Protein AF-A0A7C3ZNE0-F1 (afdb_monomer_lite)

pLDDT: mean 86.04, std 9.01, range [56.16, 96.88]

Secondary structure (DSSP, 8-state):
--TT----EEEGGGTEEEEPTT-TTTT-SPP-TTTT-S--SSS--SSSS-TTSPPP--SEEPPGGGGGG-EEEEPPPBTTEEEEEEE-PPTTEE--TT-EEEETTEEEES--B---B-TTT--B-EEEEEEE-TT--EEEEEEEESSTTSPPEEEEEEEE-

Structure (mmCIF, N/CA/C/O backbone):
data_AF-A0A7C3ZNE0-F1
#
_entry.id   AF-A0A7C3ZNE0-F1
#
loop_
_atom_site.group_PDB
_atom_site.id
_atom_site.type_symbol
_atom_site.label_atom_id
_atom_site.label_alt_id
_atom_site.label_comp_id
_atom_site.label_asym_id
_atom_site.label_entity_id
_atom_site.label_seq_id
_atom_site.pdbx_PDB_ins_code
_atom_site.Cartn_x
_atom_site.Cartn_y
_atom_site.Cartn_z
_atom_site.occupancy
_atom_site.B_iso_or_equiv
_atom_site.auth_seq_id
_atom_site.auth_comp_id
_atom_site.auth_asym_id
_atom_site.auth_atom_id
_atom_site.pdbx_PDB_model_num
ATOM 1 N N . MET A 1 1 ? -20.186 -0.889 24.240 1.00 56.84 1 MET A N 1
ATOM 2 C CA . MET A 1 1 ? -20.923 0.277 23.706 1.00 56.84 1 MET A CA 1
ATOM 3 C C . MET A 1 1 ? -22.417 -0.013 23.776 1.00 56.84 1 MET A C 1
ATOM 5 O O . MET A 1 1 ? -22.804 -1.119 23.416 1.00 56.84 1 MET A O 1
ATOM 9 N N . ASN A 1 2 ? -23.243 0.926 24.247 1.00 57.41 2 ASN A N 1
ATOM 10 C CA . ASN A 1 2 ? -24.698 0.793 24.113 1.00 57.41 2 ASN A CA 1
ATOM 11 C C . ASN A 1 2 ? -25.061 0.856 22.623 1.00 57.41 2 ASN A C 1
ATOM 13 O O . ASN A 1 2 ? -24.485 1.644 21.873 1.00 57.41 2 ASN A O 1
ATOM 17 N N . THR A 1 3 ? -25.996 0.020 22.182 1.00 60.44 3 THR A N 1
ATOM 18 C CA . THR A 1 3 ? -26.482 0.015 20.799 1.00 60.44 3 THR A CA 1
ATOM 19 C C . THR A 1 3 ? -27.122 1.374 20.491 1.00 60.44 3 THR A C 1
ATOM 21 O O . THR A 1 3 ? -28.180 1.681 21.033 1.00 60.44 3 THR A O 1
ATOM 24 N N . GLY A 1 4 ? -26.463 2.211 19.683 1.00 70.12 4 GLY A N 1
ATOM 25 C CA . GLY A 1 4 ? -26.951 3.545 19.298 1.00 70.12 4 GLY A CA 1
ATOM 26 C C . GLY A 1 4 ? -25.977 4.706 19.532 1.00 70.12 4 GLY A C 1
ATOM 27 O O . GLY A 1 4 ? -26.237 5.809 19.058 1.00 70.12 4 GLY A O 1
ATOM 28 N N . THR A 1 5 ? -24.849 4.493 20.219 1.00 85.19 5 THR A N 1
ATOM 29 C CA . THR A 1 5 ? -23.805 5.525 20.335 1.00 85.19 5 THR A CA 1
ATOM 30 C C . THR A 1 5 ? -23.107 5.733 18.985 1.00 85.19 5 THR A C 1
ATOM 32 O O . THR A 1 5 ? -22.629 4.773 18.384 1.00 85.19 5 THR A O 1
ATOM 35 N N . ASN A 1 6 ? -23.034 6.983 18.512 1.00 91.44 6 ASN A N 1
ATOM 36 C CA . ASN A 1 6 ? -22.310 7.330 17.288 1.00 91.44 6 ASN A CA 1
ATOM 37 C C . ASN A 1 6 ? -20.799 7.071 17.476 1.00 91.44 6 ASN A C 1
ATOM 39 O O . ASN A 1 6 ? -20.213 7.638 18.400 1.00 91.44 6 ASN A O 1
ATOM 43 N N . PRO A 1 7 ? -20.157 6.256 16.620 1.00 93.25 7 PRO A N 1
ATOM 44 C CA . PRO A 1 7 ? -18.726 5.974 16.714 1.00 93.25 7 PRO A CA 1
ATOM 45 C C . PRO A 1 7 ? -17.826 7.157 16.322 1.00 93.25 7 PRO A C 1
ATOM 47 O O . PRO A 1 7 ? -16.624 7.076 16.545 1.00 93.25 7 PRO A O 1
ATOM 50 N N . ASN A 1 8 ? -18.362 8.247 15.758 1.00 96.00 8 ASN A N 1
ATOM 51 C CA . ASN A 1 8 ? -17.599 9.399 15.257 1.00 96.00 8 ASN A CA 1
ATOM 52 C C . ASN A 1 8 ? -16.483 8.978 14.287 1.00 96.00 8 ASN A C 1
ATOM 54 O O . ASN A 1 8 ? -15.299 9.202 14.535 1.00 96.00 8 ASN A O 1
ATOM 58 N N . PHE A 1 9 ? -16.869 8.345 13.178 1.00 95.88 9 PHE A N 1
ATOM 59 C CA . PHE A 1 9 ? -15.942 8.046 12.087 1.00 95.88 9 PHE A CA 1
ATOM 60 C C . PHE A 1 9 ? -15.488 9.319 11.366 1.00 95.88 9 PHE A C 1
ATOM 62 O O . PHE A 1 9 ? -16.240 10.291 11.282 1.00 95.88 9 PHE A O 1
ATOM 69 N N . VAL A 1 10 ? -14.282 9.302 10.796 1.00 95.44 10 VAL A N 1
ATOM 70 C CA . VAL A 1 10 ? -13.747 10.409 9.988 1.00 95.44 10 VAL A CA 1
ATOM 71 C C . VAL A 1 10 ? -14.671 10.709 8.806 1.00 95.44 10 VAL A C 1
ATOM 73 O O . VAL A 1 10 ? -15.112 11.849 8.667 1.00 95.44 10 VAL A O 1
ATOM 76 N N . ASN A 1 11 ? -15.014 9.702 7.992 1.00 94.38 11 ASN A N 1
ATOM 77 C CA . ASN A 1 11 ? -15.991 9.851 6.914 1.00 94.38 11 ASN A CA 1
ATOM 78 C C . ASN A 1 11 ? -16.590 8.503 6.476 1.00 94.38 11 ASN A C 1
ATOM 80 O O . ASN A 1 11 ? -16.227 7.933 5.445 1.00 94.38 11 ASN A O 1
ATOM 84 N N . ALA A 1 12 ? -17.569 8.010 7.236 1.00 93.00 12 ALA A N 1
ATOM 85 C CA . ALA A 1 12 ? -18.206 6.719 6.964 1.00 93.00 12 ALA A CA 1
ATOM 86 C C . ALA A 1 12 ? -18.886 6.640 5.584 1.00 93.00 12 ALA A C 1
ATOM 88 O O . ALA A 1 12 ? -18.946 5.566 4.991 1.00 93.00 12 ALA A O 1
ATOM 89 N N . ALA A 1 13 ? -19.379 7.772 5.064 1.00 92.44 13 ALA A N 1
ATOM 90 C CA . ALA A 1 13 ? -20.024 7.846 3.753 1.00 92.44 13 ALA A CA 1
ATOM 91 C C . ALA A 1 13 ? -19.038 7.634 2.591 1.00 92.44 13 ALA A C 1
ATOM 93 O O . ALA A 1 13 ? -19.456 7.254 1.502 1.00 92.44 13 ALA A O 1
ATOM 94 N N . GLN A 1 14 ? -17.741 7.856 2.825 1.00 89.50 14 GLN A N 1
ATOM 95 C CA . GLN A 1 14 ? -16.654 7.580 1.878 1.00 89.50 14 GLN A CA 1
ATOM 96 C C . GLN A 1 14 ? -15.828 6.347 2.279 1.00 89.50 14 GLN A C 1
ATOM 98 O O . GLN A 1 14 ? -14.699 6.190 1.823 1.00 89.50 14 GLN A O 1
ATOM 103 N N . HIS A 1 15 ? -16.384 5.474 3.128 1.00 88.81 15 HIS A N 1
ATOM 104 C CA . HIS A 1 15 ? -15.726 4.269 3.647 1.00 88.81 15 HIS A CA 1
ATOM 105 C C . HIS A 1 15 ? -14.458 4.527 4.482 1.00 88.81 15 HIS A C 1
ATOM 107 O O . HIS A 1 15 ? -13.639 3.627 4.665 1.00 88.81 15 HIS A O 1
ATOM 113 N N . ASP A 1 16 ? -14.308 5.731 5.038 1.00 90.00 16 ASP A N 1
ATOM 114 C CA . ASP A 1 16 ? -13.270 6.040 6.018 1.00 90.00 16 ASP A CA 1
ATOM 115 C C . ASP A 1 16 ? -13.813 5.826 7.436 1.00 90.00 16 ASP A C 1
ATOM 117 O O . ASP A 1 16 ? -14.396 6.721 8.059 1.00 90.00 16 ASP A O 1
ATOM 121 N N . TYR A 1 17 ? -13.644 4.595 7.921 1.00 92.88 17 TYR A N 1
ATOM 122 C CA . TYR A 1 17 ? -14.105 4.140 9.236 1.00 92.88 17 TYR A CA 1
ATOM 123 C C . TYR A 1 17 ? -13.066 4.335 10.348 1.00 92.88 17 TYR A C 1
ATOM 125 O O . TYR A 1 17 ? -13.206 3.753 11.424 1.00 92.88 17 TYR A O 1
ATOM 133 N N . ARG A 1 18 ? -12.020 5.139 10.118 1.00 93.56 18 ARG A N 1
ATOM 134 C CA . ARG A 1 18 ? -11.108 5.545 11.193 1.00 93.56 18 ARG A CA 1
ATOM 135 C C . ARG A 1 18 ? -11.862 6.394 12.211 1.00 93.56 18 ARG A C 1
ATOM 137 O O . ARG A 1 18 ? -12.792 7.121 11.855 1.00 93.56 18 ARG A O 1
ATOM 144 N N . LEU A 1 19 ? -11.463 6.308 13.473 1.00 95.88 19 LEU A N 1
ATOM 145 C CA . LEU A 1 19 ? -12.071 7.083 14.549 1.00 95.88 19 LEU A CA 1
ATOM 146 C C . LEU A 1 19 ? -11.562 8.533 14.527 1.00 95.88 19 LEU A C 1
ATOM 148 O O . LEU A 1 19 ? -10.387 8.792 14.274 1.00 95.88 19 LEU A O 1
ATOM 152 N N . GLN A 1 20 ? -12.446 9.494 14.793 1.00 96.69 20 GLN A N 1
ATOM 153 C CA . GLN A 1 20 ? -12.047 10.863 15.133 1.00 96.69 20 GLN A CA 1
ATOM 154 C C . GLN A 1 20 ? -11.470 10.902 16.555 1.00 96.69 20 GLN A C 1
ATOM 156 O O . GLN A 1 20 ? -11.818 10.067 17.386 1.00 96.69 20 GLN A O 1
ATOM 161 N N . SER A 1 21 ? -10.669 11.921 16.881 1.00 96.38 21 SER A N 1
ATOM 162 C CA . SER A 1 21 ? -10.038 12.066 18.207 1.00 96.38 21 SER A CA 1
ATOM 163 C C . SER A 1 21 ? -11.022 12.172 19.381 1.00 96.38 21 SER A C 1
ATOM 165 O O . SER A 1 21 ? -10.641 11.963 20.527 1.00 96.38 21 SER A O 1
ATOM 167 N N . THR A 1 22 ? -12.286 12.502 19.110 1.00 95.50 22 THR A N 1
ATOM 168 C CA . THR A 1 22 ? -13.381 12.583 20.091 1.00 95.50 22 THR A CA 1
ATOM 169 C C . THR A 1 22 ? -14.278 11.343 20.081 1.00 95.50 22 THR A C 1
ATOM 171 O O . THR A 1 22 ? -15.391 11.370 20.613 1.00 95.50 22 THR A O 1
ATOM 174 N N . SER A 1 23 ? -13.852 10.262 19.426 1.00 96.25 23 SER A N 1
ATOM 175 C CA . SER A 1 23 ? -14.647 9.045 19.331 1.00 96.25 23 SER A CA 1
ATOM 176 C C . SER A 1 23 ? -14.819 8.374 20.696 1.00 96.25 23 SER A C 1
ATOM 178 O O . SER A 1 23 ? -13.839 8.173 21.412 1.00 96.25 23 SER A O 1
ATOM 180 N N . PRO A 1 24 ? -16.045 7.937 21.040 1.00 95.56 24 PRO A N 1
ATOM 181 C CA . PRO A 1 24 ? -16.280 7.125 22.230 1.00 95.56 24 PRO A CA 1
ATOM 182 C C . PRO A 1 24 ? -15.765 5.685 22.077 1.00 95.56 24 PRO A C 1
ATOM 184 O O . PRO A 1 24 ? -15.888 4.903 23.016 1.00 95.56 24 PRO A O 1
ATOM 187 N N . GLY A 1 25 ? -15.266 5.311 20.893 1.00 94.88 25 GLY A N 1
ATOM 188 C CA . GLY A 1 25 ? -14.648 4.015 20.635 1.00 94.88 25 GLY A CA 1
ATOM 189 C C . GLY A 1 25 ? -13.189 3.932 21.081 1.00 94.88 25 GLY A C 1
ATOM 190 O O . GLY A 1 25 ? -12.700 2.813 21.219 1.00 94.88 25 GLY A O 1
ATOM 191 N N . ILE A 1 26 ? -12.533 5.070 21.344 1.00 96.88 26 ILE A N 1
ATOM 192 C CA . ILE A 1 26 ? -11.111 5.117 21.704 1.00 96.88 26 ILE A CA 1
ATOM 193 C C . ILE A 1 26 ? -10.886 4.601 23.128 1.00 96.88 26 ILE A C 1
ATOM 195 O O . ILE A 1 26 ? -11.600 5.019 24.038 1.00 96.88 26 ILE A O 1
ATOM 199 N N . ASP A 1 27 ? -9.889 3.739 23.340 1.00 96.50 27 ASP A N 1
ATOM 200 C CA . ASP A 1 27 ? -9.488 3.227 24.660 1.00 96.50 27 ASP A CA 1
ATOM 201 C C . ASP A 1 27 ? -10.612 2.496 25.431 1.00 96.50 27 ASP A C 1
ATOM 203 O O . ASP A 1 27 ? -10.656 2.502 26.667 1.00 96.50 27 ASP A O 1
ATOM 207 N N . THR A 1 28 ? -11.560 1.865 24.729 1.00 95.38 28 THR A N 1
ATOM 208 C CA . THR A 1 28 ? -12.755 1.253 25.362 1.00 95.38 28 THR A CA 1
ATOM 209 C C . THR A 1 28 ? -12.952 -0.236 25.089 1.00 95.38 28 THR A C 1
ATOM 211 O O . THR A 1 28 ? -13.861 -0.859 25.651 1.00 95.38 28 THR A O 1
ATOM 214 N N . GLY A 1 29 ? -12.132 -0.821 24.223 1.00 94.00 29 GLY A N 1
ATOM 215 C CA . GLY A 1 29 ? -12.158 -2.234 23.884 1.00 94.00 29 GLY A CA 1
ATOM 216 C C . GLY A 1 29 ? -11.623 -3.122 25.003 1.00 94.00 29 GLY A C 1
ATOM 217 O O . GLY A 1 29 ? -10.972 -2.690 25.952 1.00 94.00 29 GLY A O 1
ATOM 218 N N . LYS A 1 30 ? -11.909 -4.419 24.889 1.00 95.25 30 LYS A N 1
ATOM 219 C CA . LYS A 1 30 ? -11.336 -5.435 25.771 1.00 95.25 30 LYS A CA 1
ATOM 220 C C . LYS A 1 30 ? -10.070 -5.986 25.128 1.00 95.25 30 LYS A C 1
ATOM 222 O O . LYS A 1 30 ? -10.097 -6.334 23.953 1.00 95.25 30 LYS A O 1
ATOM 227 N N . VAL A 1 31 ? -9.019 -6.165 25.923 1.00 95.56 31 VAL A N 1
ATOM 228 C CA . VAL A 1 31 ? -7.835 -6.914 25.490 1.00 95.56 31 VAL A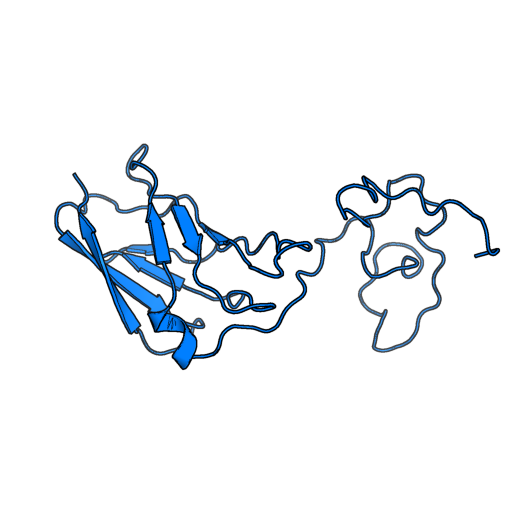 CA 1
ATOM 229 C C . VAL A 1 31 ? -8.207 -8.389 25.278 1.00 95.56 31 VAL A C 1
ATOM 231 O O . VAL A 1 31 ? -8.649 -9.074 26.206 1.00 95.56 31 VAL A O 1
ATOM 234 N N . LEU A 1 32 ? -8.048 -8.865 24.046 1.00 93.88 32 LEU A N 1
ATOM 235 C CA . LEU A 1 32 ? -8.278 -10.229 23.581 1.00 93.88 32 LEU A CA 1
ATOM 236 C C . LEU A 1 32 ? -6.992 -10.767 22.944 1.00 93.88 32 LEU A C 1
ATOM 238 O O . LEU A 1 32 ? -6.834 -10.750 21.723 1.00 93.88 32 LEU A O 1
ATOM 242 N N . ALA A 1 33 ? -6.074 -11.256 23.771 1.00 93.94 33 ALA A N 1
ATOM 243 C CA . ALA A 1 33 ? -4.809 -11.799 23.291 1.00 93.94 33 ALA A CA 1
ATOM 244 C C . ALA A 1 33 ? -5.011 -13.035 22.380 1.00 93.94 33 ALA A C 1
ATOM 246 O O . ALA A 1 33 ? -5.889 -13.862 22.660 1.00 93.94 33 ALA A O 1
ATOM 247 N N . PRO A 1 34 ? -4.204 -13.198 21.312 1.00 92.75 34 PRO A N 1
ATOM 248 C CA . PRO A 1 34 ? -3.124 -12.303 20.875 1.00 92.75 34 PRO A CA 1
ATOM 249 C C . PRO A 1 34 ? -3.575 -11.210 19.881 1.00 92.75 34 PRO A C 1
ATOM 251 O O . PRO A 1 34 ? -2.758 -10.583 19.215 1.00 92.75 34 PRO A O 1
ATOM 254 N N . PHE A 1 35 ? -4.883 -11.031 19.687 1.00 89.31 35 PHE A N 1
ATOM 255 C CA . PHE A 1 35 ? -5.438 -10.292 18.549 1.00 89.31 35 PHE A CA 1
ATOM 256 C C . PHE A 1 35 ? -5.459 -8.776 18.738 1.00 89.31 35 PHE A C 1
ATOM 258 O O . PHE A 1 35 ? -5.469 -8.044 17.754 1.00 89.31 35 PHE A O 1
ATOM 265 N N . THR A 1 36 ? -5.481 -8.301 19.982 1.00 92.38 36 THR A N 1
ATOM 266 C CA . THR A 1 36 ? -5.560 -6.870 20.306 1.00 92.38 36 THR A CA 1
ATOM 267 C C . THR A 1 36 ? -4.404 -6.446 21.206 1.00 92.38 36 THR A C 1
ATOM 269 O O . THR A 1 36 ? -4.613 -5.660 22.122 1.00 92.38 36 THR A O 1
ATOM 272 N N . ASP A 1 37 ? -3.221 -7.031 21.038 1.00 90.38 37 ASP A N 1
ATOM 273 C CA . ASP A 1 37 ? -2.069 -6.734 21.904 1.00 90.38 37 ASP A CA 1
ATOM 274 C C . ASP A 1 37 ? -1.295 -5.494 21.426 1.00 90.38 37 ASP A C 1
ATOM 276 O O . ASP A 1 37 ? -0.580 -4.867 22.200 1.00 90.38 37 ASP A O 1
ATOM 280 N N . ASP A 1 38 ? -1.467 -5.119 20.157 1.00 89.50 38 ASP A N 1
ATOM 281 C CA . ASP A 1 38 ? -0.752 -4.027 19.492 1.00 89.50 38 ASP A CA 1
ATOM 282 C C . ASP A 1 38 ? -1.609 -2.745 19.404 1.00 89.50 38 ASP A C 1
ATOM 284 O O . ASP A 1 38 ? -1.765 -2.144 18.338 1.00 89.50 38 ASP A O 1
ATOM 288 N N . PHE A 1 39 ? -2.215 -2.350 20.526 1.00 93.88 39 PHE A N 1
ATOM 289 C CA . PHE A 1 39 ? -2.994 -1.112 20.657 1.00 93.88 39 PHE A CA 1
ATOM 290 C C . PHE A 1 39 ? -2.146 0.038 21.215 1.00 93.88 39 PHE A C 1
ATOM 292 O O . PHE A 1 39 ? -1.058 -0.169 21.758 1.00 93.88 39 PHE A O 1
ATOM 299 N N . THR A 1 40 ? -2.646 1.263 21.095 1.00 92.38 40 THR A N 1
ATOM 300 C CA . THR A 1 40 ? -2.046 2.458 21.702 1.00 92.38 40 THR A CA 1
ATOM 301 C C . THR A 1 40 ? -2.932 2.983 22.820 1.00 92.38 40 THR A C 1
ATOM 303 O O . THR A 1 40 ? -4.141 2.851 22.769 1.00 92.38 40 THR A O 1
ATOM 306 N N . GLY A 1 41 ? -2.342 3.605 23.841 1.00 93.56 41 GLY A N 1
ATOM 307 C CA . GLY A 1 41 ? -3.120 4.155 24.952 1.00 93.56 41 GLY A CA 1
ATOM 308 C C . GLY A 1 41 ? -3.391 3.133 26.057 1.00 93.56 41 GLY A C 1
ATOM 309 O O . GLY A 1 41 ? -2.489 2.418 26.495 1.00 93.56 41 GLY A O 1
ATOM 310 N N . LYS A 1 42 ? -4.608 3.145 26.596 1.00 95.12 42 LYS A N 1
ATOM 311 C CA . LYS A 1 42 ? -5.023 2.378 27.779 1.00 95.12 42 LYS A CA 1
ATOM 312 C C . LYS A 1 42 ? -5.690 1.057 27.429 1.00 95.12 42 LYS A C 1
ATOM 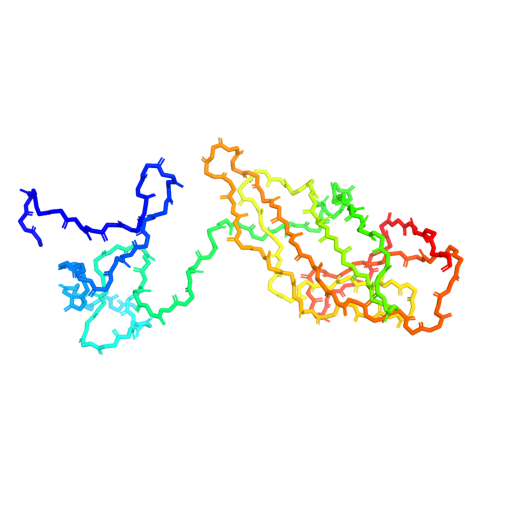314 O O . LYS A 1 42 ? -5.643 0.137 28.247 1.00 95.12 42 LYS A O 1
ATOM 319 N N . SER A 1 43 ? -6.365 0.959 26.290 1.00 95.94 43 SER A N 1
ATOM 320 C CA . SER A 1 43 ? -7.061 -0.256 25.850 1.00 95.94 43 SER A CA 1
ATOM 321 C C . SER A 1 43 ? -7.256 -0.234 24.332 1.00 95.94 43 SER A C 1
ATOM 323 O O . SER A 1 43 ? -7.219 0.842 23.759 1.00 95.94 43 SER A O 1
ATOM 325 N N . PRO A 1 44 ? -7.497 -1.379 23.672 1.00 96.75 44 PRO A N 1
ATOM 326 C CA . PRO A 1 44 ? -7.779 -1.397 22.239 1.00 96.75 44 PRO A CA 1
ATOM 327 C C . PRO A 1 44 ? -8.969 -0.514 21.874 1.00 96.75 44 PRO A C 1
ATOM 329 O O . PRO A 1 44 ? -9.953 -0.469 22.619 1.00 96.75 44 PRO A O 1
ATOM 332 N N . ASP A 1 45 ? -8.936 0.111 20.707 1.00 95.88 45 ASP A N 1
ATOM 333 C CA . ASP A 1 45 ? -10.096 0.824 20.194 1.00 95.88 45 ASP A CA 1
ATOM 334 C C . ASP A 1 45 ? -11.184 -0.148 19.719 1.00 95.88 45 ASP A C 1
ATOM 336 O O . ASP A 1 45 ? -10.930 -1.272 19.272 1.00 95.88 45 ASP A O 1
ATOM 340 N N . ILE A 1 46 ? -12.449 0.271 19.800 1.00 93.56 46 ILE A N 1
ATOM 341 C CA . ILE A 1 46 ? -13.543 -0.516 19.224 1.00 93.56 46 ILE A CA 1
ATOM 342 C C . ILE A 1 46 ? -13.532 -0.356 17.704 1.00 93.56 46 ILE A C 1
ATOM 344 O O . ILE A 1 46 ? -13.936 0.677 17.171 1.00 93.56 46 ILE A O 1
ATOM 348 N N . GLY A 1 47 ? -13.176 -1.430 17.005 1.00 90.56 47 GLY A N 1
ATOM 349 C CA . GLY A 1 47 ? -13.242 -1.506 15.551 1.00 90.56 47 GLY A CA 1
ATOM 350 C C . GLY A 1 47 ? -12.016 -2.192 14.970 1.00 90.56 47 GLY A C 1
ATOM 351 O O . GLY A 1 47 ? -11.314 -2.921 15.660 1.00 90.56 47 GLY A O 1
ATOM 352 N N . ALA A 1 48 ? -11.792 -1.979 13.675 1.00 89.69 48 ALA A N 1
ATOM 353 C CA . ALA A 1 48 ? -10.642 -2.534 12.964 1.00 89.69 48 ALA A CA 1
ATOM 354 C C . ALA A 1 48 ? -9.456 -1.554 12.876 1.00 89.69 48 ALA A C 1
ATOM 356 O O . ALA A 1 48 ? -8.352 -1.964 12.532 1.00 89.69 48 ALA A O 1
ATOM 357 N N . PHE A 1 49 ? -9.684 -0.266 13.154 1.00 92.00 49 PHE A N 1
ATOM 358 C CA . PHE A 1 49 ? -8.672 0.785 13.076 1.00 92.00 49 PHE A CA 1
ATOM 359 C C . PHE A 1 49 ? -8.390 1.344 14.465 1.00 92.00 49 PHE A C 1
ATOM 361 O O . PHE A 1 49 ? -9.311 1.813 15.129 1.00 92.00 49 PHE A O 1
ATOM 368 N N . GLU A 1 50 ? -7.117 1.331 14.842 1.00 94.56 50 GLU A N 1
ATOM 369 C CA . GLU A 1 50 ? -6.612 1.928 16.074 1.00 94.56 50 GLU A CA 1
ATOM 370 C C . GLU A 1 50 ? -6.271 3.406 15.831 1.00 94.56 50 GLU A C 1
ATOM 372 O O . GLU A 1 50 ? -5.540 3.751 14.895 1.00 94.56 50 GLU A O 1
ATOM 377 N N . PHE A 1 51 ? -6.812 4.300 16.652 1.00 94.75 51 PHE A N 1
ATOM 378 C CA . PHE A 1 51 ? -6.544 5.726 16.583 1.00 94.75 51 PHE A CA 1
ATOM 379 C C . PHE A 1 51 ? -5.076 6.016 16.911 1.00 94.75 51 PHE A C 1
ATOM 381 O O . PHE A 1 51 ? -4.528 5.542 17.897 1.00 94.75 51 PHE A O 1
ATOM 388 N N . GLY A 1 52 ? -4.427 6.841 16.087 1.00 90.81 52 GLY A N 1
ATOM 389 C CA . GLY A 1 52 ? -3.015 7.188 16.275 1.00 90.81 52 GLY A CA 1
ATOM 390 C C . GLY A 1 52 ? -2.024 6.151 15.737 1.00 90.81 52 GLY A C 1
ATOM 391 O O . GLY A 1 52 ? -0.820 6.394 15.814 1.00 90.81 52 GLY A O 1
ATOM 392 N N . LYS A 1 53 ? -2.499 5.053 15.136 1.00 89.88 53 LYS A N 1
ATOM 393 C CA . LYS A 1 53 ? -1.670 4.115 14.369 1.00 89.88 53 LYS A CA 1
ATOM 394 C C . LYS A 1 53 ? -1.938 4.214 12.873 1.00 89.88 53 LYS A C 1
ATOM 396 O O . LYS A 1 53 ? -3.003 4.652 12.432 1.00 89.88 53 LYS A O 1
ATOM 401 N N . ASP A 1 54 ? -0.965 3.753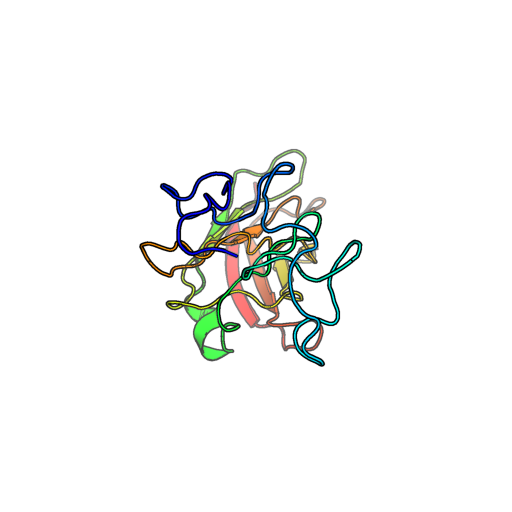 12.094 1.00 85.12 54 ASP A N 1
ATOM 402 C CA . ASP A 1 54 ? -1.166 3.541 10.667 1.00 85.12 54 ASP A CA 1
ATOM 403 C C . ASP A 1 54 ? -2.279 2.514 10.450 1.00 85.12 54 ASP A C 1
ATOM 405 O O . ASP A 1 54 ? -2.322 1.454 11.081 1.00 85.12 54 ASP A O 1
ATOM 409 N N . ALA A 1 55 ? -3.198 2.844 9.546 1.00 82.75 55 ALA A N 1
ATOM 410 C CA . ALA A 1 55 ? -4.289 1.956 9.193 1.00 82.75 55 ALA A CA 1
ATOM 411 C C . ALA A 1 55 ? -3.734 0.673 8.563 1.00 82.75 55 ALA A C 1
ATOM 413 O O . ALA A 1 55 ? -2.919 0.725 7.636 1.00 82.75 55 ALA A O 1
ATOM 414 N N . PHE A 1 56 ? -4.216 -0.484 9.021 1.00 80.06 56 PHE A N 1
ATOM 415 C CA . PHE A 1 56 ? -3.926 -1.726 8.318 1.00 80.06 56 PHE A CA 1
ATOM 416 C C . PHE A 1 56 ? -4.516 -1.646 6.903 1.00 80.06 56 PHE A C 1
ATOM 418 O O . PHE A 1 56 ? -5.630 -1.161 6.695 1.00 80.06 56 PHE A O 1
ATOM 425 N N . ILE A 1 57 ? -3.766 -2.138 5.922 1.00 79.75 57 ILE A N 1
ATOM 426 C CA . ILE A 1 57 ? -4.228 -2.204 4.537 1.00 79.75 57 ILE A CA 1
ATOM 427 C C . ILE A 1 57 ? -4.808 -3.605 4.319 1.00 79.75 57 ILE A C 1
ATOM 429 O O . ILE A 1 57 ? -4.048 -4.582 4.377 1.00 79.75 57 ILE A O 1
ATOM 433 N N . PRO A 1 58 ? -6.128 -3.742 4.086 1.00 80.06 58 PRO A N 1
ATOM 434 C CA . PRO A 1 58 ? -6.739 -5.039 3.832 1.00 80.06 58 PRO A CA 1
ATOM 435 C C . PRO A 1 58 ? -6.226 -5.641 2.519 1.00 80.06 58 PRO A C 1
ATOM 437 O O . PRO A 1 58 ? -5.708 -4.939 1.654 1.00 80.06 58 PRO A O 1
ATOM 440 N N . GLY A 1 59 ? -6.406 -6.951 2.355 1.00 87.25 59 GLY A N 1
ATOM 441 C CA . GLY A 1 59 ? -6.129 -7.663 1.107 1.00 87.25 59 GLY A CA 1
ATOM 442 C C . GLY A 1 59 ? -4.936 -8.615 1.167 1.00 87.25 59 GLY A C 1
ATOM 443 O O . GLY A 1 59 ? -4.023 -8.480 1.983 1.00 87.25 59 GLY A O 1
ATOM 444 N N . ALA A 1 60 ? -4.956 -9.607 0.280 1.00 89.88 60 ALA A N 1
ATOM 445 C CA . ALA A 1 60 ? -3.892 -10.596 0.165 1.00 89.88 60 ALA A CA 1
ATOM 446 C C . ALA A 1 60 ? -2.729 -10.048 -0.669 1.00 89.88 60 ALA A C 1
ATOM 448 O O . ALA A 1 60 ? -2.928 -9.315 -1.632 1.00 89.88 60 ALA A O 1
ATOM 449 N N . THR A 1 61 ? -1.495 -10.435 -0.365 1.00 90.62 61 THR A N 1
ATOM 450 C CA . THR A 1 61 ? -0.369 -10.106 -1.248 1.00 90.62 61 THR A CA 1
ATOM 451 C C . THR A 1 61 ? -0.565 -10.760 -2.622 1.00 90.62 61 THR A C 1
ATOM 453 O O . THR A 1 61 ? -1.116 -11.861 -2.718 1.00 90.62 61 THR A O 1
ATOM 456 N N . ILE A 1 62 ? -0.154 -10.097 -3.704 1.00 90.56 62 ILE A N 1
ATOM 457 C CA . ILE A 1 62 ? -0.083 -10.718 -5.035 1.00 90.56 62 ILE A CA 1
ATOM 458 C C . ILE A 1 62 ? 0.811 -11.973 -5.039 1.00 90.56 62 ILE A C 1
ATOM 460 O O . ILE A 1 62 ? 1.671 -12.143 -4.181 1.00 90.56 62 ILE A O 1
ATOM 464 N N . LEU A 1 63 ? 0.571 -12.872 -5.993 1.00 90.06 63 LEU A N 1
ATOM 465 C CA . LEU A 1 63 ? 1.351 -14.091 -6.207 1.00 90.06 63 LEU A CA 1
ATOM 466 C C . LEU A 1 63 ? 2.305 -13.854 -7.385 1.00 90.06 63 LEU A C 1
ATOM 468 O O . LEU A 1 63 ? 2.051 -12.925 -8.161 1.00 90.06 63 LEU A O 1
ATOM 472 N N . PRO A 1 64 ? 3.368 -14.660 -7.545 1.00 87.69 64 PRO A N 1
ATOM 473 C CA . PRO A 1 64 ? 4.306 -14.508 -8.655 1.00 87.69 64 PRO A CA 1
ATOM 474 C C . PRO A 1 64 ? 3.633 -14.468 -10.035 1.00 87.69 64 PRO A C 1
ATOM 476 O O . PRO A 1 64 ? 3.986 -13.638 -10.865 1.00 87.69 64 PRO A O 1
ATOM 479 N N . GLU A 1 65 ? 2.597 -15.276 -10.267 1.00 89.75 65 GLU A N 1
ATOM 480 C CA . GLU A 1 65 ? 1.863 -15.303 -11.537 1.00 89.75 65 GLU A CA 1
ATOM 481 C C . GLU A 1 65 ? 1.116 -13.998 -11.861 1.00 89.75 65 GLU A C 1
ATOM 483 O O . GLU A 1 65 ? 0.779 -13.751 -13.016 1.00 89.75 65 GLU A O 1
ATOM 488 N N . HIS A 1 66 ? 0.867 -13.137 -10.869 1.00 91.50 66 HIS A N 1
ATOM 489 C CA . HIS A 1 66 ? 0.194 -11.853 -11.079 1.00 91.50 66 HIS A CA 1
ATOM 490 C C . HIS A 1 66 ? 1.139 -10.744 -11.548 1.00 91.50 66 HIS A C 1
ATOM 492 O O . HIS A 1 66 ? 0.656 -9.693 -11.963 1.00 91.50 66 HIS A O 1
ATOM 498 N N . ILE A 1 67 ? 2.461 -10.951 -11.486 1.00 88.75 67 ILE A N 1
ATOM 499 C CA . ILE A 1 67 ? 3.461 -9.938 -11.859 1.00 88.75 67 ILE A CA 1
ATOM 500 C C . ILE A 1 67 ? 3.234 -9.441 -13.288 1.00 88.75 67 ILE A C 1
ATOM 502 O O . ILE A 1 67 ? 3.281 -8.240 -13.536 1.00 88.75 67 ILE A O 1
ATOM 506 N N . TYR A 1 68 ? 2.926 -10.351 -14.212 1.00 88.62 68 TYR A N 1
ATOM 507 C CA . TYR A 1 68 ? 2.770 -10.030 -15.632 1.00 88.62 68 TYR A CA 1
ATOM 508 C C . TYR A 1 68 ? 1.505 -9.225 -15.962 1.00 88.62 68 TYR A C 1
ATOM 510 O O . TYR A 1 68 ? 1.378 -8.732 -17.078 1.00 88.62 68 TYR A O 1
ATOM 518 N N . ASN A 1 69 ? 0.592 -9.062 -14.999 1.00 90.75 69 ASN A N 1
ATOM 519 C CA . ASN A 1 69 ? -0.589 -8.210 -15.141 1.00 90.75 69 ASN A CA 1
ATOM 520 C C . ASN A 1 69 ? -0.363 -6.794 -14.598 1.00 90.75 69 ASN A C 1
ATOM 522 O O . ASN A 1 69 ? -1.247 -5.952 -14.748 1.00 90.75 69 ASN A O 1
ATOM 526 N N . LEU A 1 70 ? 0.771 -6.532 -13.936 1.00 90.38 70 LEU A N 1
ATOM 527 C CA . LEU A 1 70 ? 1.058 -5.213 -13.387 1.00 90.38 70 LEU A CA 1
ATOM 528 C C . LEU A 1 70 ? 1.262 -4.204 -14.519 1.00 90.38 70 LEU A C 1
ATOM 530 O O . LEU A 1 70 ? 2.028 -4.441 -15.448 1.00 90.38 70 LEU A O 1
ATOM 534 N N . ASP A 1 71 ? 0.604 -3.057 -14.400 1.00 88.94 71 ASP A N 1
ATOM 535 C CA . ASP A 1 71 ? 0.756 -1.933 -15.320 1.00 88.94 71 ASP A CA 1
ATOM 536 C C . ASP A 1 71 ? 1.399 -0.754 -14.590 1.00 88.94 71 ASP A C 1
ATOM 538 O O . ASP A 1 71 ? 0.905 -0.313 -13.546 1.00 88.94 71 ASP A O 1
ATOM 542 N N . PHE A 1 72 ? 2.504 -0.245 -15.137 1.00 87.94 72 PHE A N 1
ATOM 543 C CA . PHE A 1 72 ? 3.235 0.888 -14.577 1.00 87.94 72 PHE A CA 1
ATOM 544 C C . PHE A 1 72 ? 2.995 2.148 -15.397 1.00 87.94 72 PHE A C 1
ATOM 546 O O . PHE A 1 72 ? 3.501 2.305 -16.509 1.00 87.94 72 PHE A O 1
ATOM 553 N N . GLN A 1 73 ? 2.292 3.092 -14.783 1.00 88.69 73 GLN A N 1
ATOM 554 C CA . GLN A 1 73 ? 2.040 4.412 -15.340 1.00 88.69 73 GLN A CA 1
ATOM 555 C C . GLN A 1 73 ? 3.004 5.404 -14.702 1.00 88.69 73 GLN A C 1
ATOM 557 O O . GLN A 1 73 ? 2.980 5.615 -13.489 1.00 88.69 73 GLN A O 1
ATOM 562 N N . PHE A 1 74 ? 3.864 6.005 -15.517 1.00 86.38 74 PHE A N 1
ATOM 563 C CA . PHE A 1 74 ? 4.894 6.929 -15.057 1.00 86.38 74 PHE A CA 1
ATOM 564 C C . PHE A 1 74 ? 4.468 8.375 -15.261 1.00 86.38 74 PHE A C 1
ATOM 566 O O . PHE A 1 74 ? 3.949 8.747 -16.313 1.00 86.38 74 PHE A O 1
ATOM 573 N N . ASN A 1 75 ? 4.750 9.200 -14.261 1.00 87.12 75 ASN A N 1
ATOM 574 C CA . ASN A 1 75 ? 4.677 10.644 -14.399 1.00 87.12 75 ASN A CA 1
ATOM 575 C C . ASN A 1 75 ? 5.916 11.150 -15.148 1.00 87.12 75 ASN A C 1
ATOM 577 O O . ASN A 1 75 ? 6.961 10.495 -15.168 1.00 87.12 75 ASN A O 1
ATOM 581 N N . ALA A 1 76 ? 5.818 12.349 -15.723 1.00 81.69 76 ALA A N 1
ATOM 582 C CA . ALA A 1 76 ? 6.986 13.022 -16.280 1.00 81.69 76 ALA A CA 1
ATOM 583 C C . ALA A 1 76 ? 8.071 13.181 -15.192 1.00 81.69 76 ALA A C 1
ATOM 585 O O . ALA A 1 76 ? 7.733 13.619 -14.086 1.00 81.69 76 ALA A O 1
ATOM 586 N N . PRO A 1 77 ? 9.348 12.856 -15.480 1.00 80.81 77 PRO A N 1
ATOM 587 C CA . PRO A 1 77 ? 10.428 13.028 -14.517 1.00 80.81 77 PRO A CA 1
ATOM 588 C C . PRO A 1 77 ? 10.514 14.474 -14.016 1.00 80.81 77 PRO A C 1
ATOM 590 O O . PRO A 1 77 ? 10.436 15.416 -14.804 1.00 80.81 77 PRO A O 1
ATOM 593 N N . GLN A 1 78 ? 10.715 14.653 -12.712 1.00 81.12 78 GLN A N 1
ATOM 594 C CA . GLN A 1 78 ? 10.904 15.959 -12.077 1.00 81.12 78 GLN A CA 1
ATOM 595 C C . GLN A 1 78 ? 12.225 15.943 -11.313 1.00 81.12 78 GLN A C 1
ATOM 597 O O . GLN A 1 78 ? 12.445 15.067 -10.485 1.00 81.12 78 GLN A O 1
ATOM 602 N N . ASN A 1 79 ? 13.126 16.889 -11.594 1.00 80.00 79 ASN A N 1
ATOM 603 C CA . ASN A 1 79 ? 14.430 17.001 -10.918 1.00 80.00 79 ASN A CA 1
ATOM 604 C C . ASN A 1 79 ? 15.250 15.687 -10.885 1.00 80.00 79 ASN A C 1
ATOM 606 O O . ASN A 1 79 ? 15.903 15.383 -9.889 1.00 80.00 79 ASN A O 1
ATOM 610 N N . GLY A 1 80 ? 15.199 14.883 -11.956 1.00 75.50 80 GLY A N 1
ATOM 611 C CA . GLY A 1 80 ? 15.901 13.589 -12.036 1.00 75.50 80 GLY A CA 1
ATOM 612 C C . GLY A 1 80 ? 15.247 12.448 -11.245 1.00 75.50 80 GLY A C 1
ATOM 613 O O . GLY A 1 80 ? 15.806 11.353 -11.158 1.00 75.50 80 GLY A O 1
ATOM 614 N N . GLN A 1 81 ? 14.064 12.691 -10.683 1.00 81.50 81 GLN A N 1
ATOM 615 C CA . GLN A 1 81 ? 13.271 11.711 -9.955 1.00 81.50 81 GLN A CA 1
ATOM 616 C C . GLN A 1 81 ? 12.057 11.279 -10.775 1.00 81.50 81 GLN A C 1
ATOM 618 O O . GLN A 1 81 ? 11.434 12.084 -11.475 1.00 81.50 81 GLN A O 1
ATOM 623 N N . LEU A 1 82 ? 11.726 9.995 -10.677 1.00 83.81 82 LEU A N 1
ATOM 624 C CA . LEU A 1 82 ? 10.578 9.387 -11.327 1.00 83.81 82 LEU A CA 1
ATOM 625 C C . LEU A 1 82 ? 9.560 8.934 -10.282 1.00 83.81 82 LEU A C 1
ATOM 627 O O . LEU A 1 82 ? 9.901 8.284 -9.296 1.00 83.81 82 LEU A O 1
ATOM 631 N N . SER A 1 83 ? 8.297 9.232 -10.553 1.00 86.25 83 SER A N 1
ATOM 632 C CA . SER A 1 83 ? 7.155 8.822 -9.740 1.00 86.25 83 SER A CA 1
ATOM 633 C C . SER A 1 83 ? 6.091 8.227 -10.652 1.00 86.25 83 SER A C 1
ATOM 635 O O . SER A 1 83 ? 6.100 8.460 -11.863 1.00 86.25 83 SER A O 1
ATOM 637 N N . GLY A 1 84 ? 5.151 7.483 -10.091 1.00 87.44 84 GLY A N 1
ATOM 638 C CA . GLY A 1 84 ? 4.097 6.875 -10.885 1.00 87.44 84 GLY A CA 1
ATOM 639 C C . GLY A 1 84 ? 3.143 6.029 -10.066 1.00 87.44 84 GLY A C 1
ATOM 640 O O . GLY A 1 84 ? 3.101 6.100 -8.836 1.00 87.44 84 GLY A O 1
ATOM 641 N N . THR A 1 85 ? 2.350 5.235 -10.775 1.00 89.00 85 THR A N 1
ATOM 642 C CA . THR A 1 85 ? 1.370 4.337 -10.177 1.00 89.00 85 THR A CA 1
ATOM 643 C C . THR A 1 85 ? 1.430 2.954 -10.797 1.00 89.00 85 THR A C 1
ATOM 645 O O . THR A 1 85 ? 1.567 2.818 -12.010 1.00 89.00 85 THR A O 1
ATOM 648 N N . VAL A 1 86 ? 1.276 1.943 -9.951 1.00 89.44 86 VAL A N 1
ATOM 649 C CA . VAL A 1 86 ? 1.108 0.540 -10.316 1.00 89.44 86 VAL A CA 1
ATOM 650 C C . VAL A 1 86 ? -0.378 0.201 -10.269 1.00 89.44 86 VAL A C 1
ATOM 652 O O . VAL A 1 86 ? -1.048 0.464 -9.262 1.00 89.44 86 VAL A O 1
ATOM 655 N N . THR A 1 87 ? -0.889 -0.382 -11.348 1.00 90.06 87 THR A N 1
ATOM 656 C CA . THR A 1 87 ? -2.249 -0.928 -11.453 1.00 90.06 87 THR A CA 1
ATOM 657 C C . THR A 1 87 ? -2.204 -2.371 -11.972 1.00 90.06 87 THR A C 1
ATOM 659 O O . THR A 1 87 ? -1.129 -2.965 -12.027 1.00 90.06 87 THR A O 1
ATOM 662 N N . GLY A 1 88 ? -3.357 -2.980 -12.271 1.00 91.19 88 GLY A N 1
ATOM 663 C CA . GLY A 1 88 ? -3.423 -4.364 -12.765 1.00 91.19 88 GLY A CA 1
ATOM 664 C C . GLY A 1 88 ? -3.315 -5.445 -11.681 1.00 91.19 88 GLY A C 1
ATOM 665 O O . GLY A 1 88 ? -3.207 -6.634 -11.982 1.00 91.19 88 GLY A O 1
ATOM 666 N N . LEU A 1 89 ? -3.386 -5.053 -10.404 1.00 92.12 89 LEU A N 1
ATOM 667 C CA . LEU A 1 89 ? -3.497 -6.005 -9.303 1.00 92.12 89 LEU A CA 1
ATOM 668 C C . LEU A 1 89 ? -4.851 -6.740 -9.364 1.00 92.12 89 LEU A C 1
ATOM 670 O O . LEU A 1 89 ? -5.876 -6.102 -9.620 1.00 92.12 89 LEU A O 1
ATOM 674 N N . PRO A 1 90 ? -4.896 -8.056 -9.080 1.00 93.25 90 PRO A N 1
ATOM 675 C CA . PRO A 1 90 ? -6.153 -8.781 -8.937 1.00 93.25 90 PRO A CA 1
ATOM 676 C C . PRO A 1 90 ? -7.037 -8.215 -7.823 1.00 93.25 90 PRO A C 1
ATOM 678 O O . PRO A 1 90 ? -6.545 -7.626 -6.857 1.00 93.25 90 PRO A O 1
ATOM 681 N N . LEU A 1 91 ? -8.340 -8.486 -7.920 1.00 92.44 91 LEU A N 1
ATOM 682 C CA . LEU A 1 91 ? -9.320 -8.123 -6.896 1.00 92.44 91 LEU A CA 1
ATOM 683 C C . LEU A 1 91 ? -8.873 -8.579 -5.499 1.00 92.44 91 LEU A C 1
ATOM 685 O O . LEU A 1 91 ? -8.472 -9.728 -5.298 1.00 92.44 91 LEU A O 1
ATOM 689 N N . GLY A 1 92 ? -8.954 -7.661 -4.536 1.00 90.25 92 GLY A N 1
ATOM 690 C CA . GLY A 1 92 ? -8.613 -7.891 -3.136 1.00 90.25 92 GLY A CA 1
ATOM 691 C C . GLY A 1 92 ? -7.127 -8.135 -2.879 1.00 90.25 92 GLY A C 1
ATOM 692 O O . GLY A 1 92 ? -6.784 -8.626 -1.799 1.00 90.25 92 GLY A O 1
ATOM 693 N N . ARG A 1 93 ? -6.243 -7.834 -3.845 1.00 91.44 93 ARG A N 1
ATOM 694 C CA . ARG A 1 93 ? -4.799 -8.020 -3.687 1.00 91.44 93 ARG A CA 1
ATOM 695 C C . ARG A 1 93 ? -4.002 -6.726 -3.651 1.00 91.44 93 ARG A C 1
ATOM 697 O O . ARG A 1 93 ? -4.329 -5.756 -4.322 1.00 91.44 93 ARG A O 1
ATOM 704 N N . LYS A 1 94 ? -2.911 -6.756 -2.886 1.00 90.19 94 LYS A N 1
ATOM 705 C CA . LYS A 1 94 ? -1.966 -5.653 -2.682 1.00 90.19 94 LYS A CA 1
ATOM 706 C C . LYS A 1 94 ? -0.527 -6.077 -2.978 1.00 90.19 94 LYS A C 1
ATOM 708 O O . LYS A 1 94 ? -0.212 -7.269 -2.993 1.00 90.19 94 LYS A O 1
ATOM 713 N N . LEU A 1 95 ? 0.353 -5.101 -3.192 1.00 88.62 95 LEU A N 1
ATOM 714 C CA . LEU A 1 95 ? 1.792 -5.360 -3.262 1.00 88.62 95 LEU A CA 1
ATOM 715 C C . LEU A 1 95 ? 2.338 -5.763 -1.876 1.00 88.62 95 LEU A C 1
ATOM 717 O O . LEU A 1 95 ? 1.796 -5.330 -0.851 1.00 88.62 95 LEU A O 1
ATOM 721 N N . PRO A 1 96 ? 3.388 -6.601 -1.819 1.00 85.38 96 PRO A N 1
ATOM 722 C CA . PRO A 1 96 ? 4.106 -6.862 -0.575 1.00 85.38 96 PRO A CA 1
ATOM 723 C C . PRO A 1 96 ? 4.772 -5.583 -0.049 1.00 85.38 96 PRO A C 1
ATOM 725 O O . PRO A 1 96 ? 5.121 -4.695 -0.825 1.00 85.38 96 PRO A O 1
ATOM 728 N N . GLN A 1 97 ? 4.961 -5.489 1.271 1.00 81.06 97 GLN A N 1
ATOM 729 C CA . GLN A 1 97 ? 5.569 -4.308 1.903 1.00 81.06 97 GLN A CA 1
ATOM 730 C C . GLN A 1 97 ? 7.006 -4.068 1.415 1.00 81.06 97 GLN A C 1
ATOM 732 O O . GLN A 1 97 ? 7.436 -2.925 1.290 1.00 81.06 97 GLN A O 1
ATOM 737 N N . ASP A 1 98 ? 7.730 -5.140 1.106 1.00 81.44 98 ASP A N 1
ATOM 738 C CA . ASP A 1 98 ? 9.103 -5.124 0.612 1.00 81.44 98 ASP A CA 1
ATOM 739 C C . ASP A 1 98 ? 9.198 -5.294 -0.915 1.00 81.44 98 ASP A C 1
ATOM 741 O O . ASP A 1 98 ? 10.250 -5.677 -1.431 1.00 81.44 98 ASP A O 1
ATOM 745 N N . PHE A 1 99 ? 8.119 -4.990 -1.648 1.00 85.81 99 PHE A N 1
ATOM 746 C CA . PHE A 1 99 ? 8.145 -4.912 -3.109 1.00 85.81 99 PHE A CA 1
ATOM 747 C C . PHE A 1 99 ? 9.210 -3.914 -3.584 1.00 85.81 99 PHE A C 1
ATOM 749 O O . PHE A 1 99 ? 9.419 -2.866 -2.969 1.00 85.81 99 PHE A O 1
ATOM 756 N N . GLN A 1 100 ? 9.881 -4.222 -4.694 1.00 84.38 100 GLN A N 1
ATOM 757 C CA . GLN A 1 100 ? 10.880 -3.338 -5.299 1.00 84.38 100 GLN A CA 1
ATOM 758 C C . GLN A 1 100 ? 10.622 -3.191 -6.792 1.00 84.38 100 GLN A C 1
ATOM 760 O O . GLN A 1 100 ? 10.328 -4.177 -7.467 1.00 84.38 100 GLN A O 1
ATOM 765 N N . ILE A 1 101 ? 10.809 -1.977 -7.309 1.00 85.62 101 ILE A N 1
ATOM 766 C CA . ILE A 1 101 ? 10.999 -1.744 -8.743 1.00 85.62 101 ILE A CA 1
ATOM 767 C C . ILE A 1 101 ? 12.467 -1.392 -8.952 1.00 85.62 101 ILE A C 1
ATOM 769 O O . ILE A 1 101 ? 13.053 -0.645 -8.172 1.00 85.62 101 ILE A O 1
ATOM 773 N N . ILE A 1 102 ? 13.067 -1.900 -10.017 1.00 86.06 102 ILE A N 1
ATOM 774 C CA . ILE A 1 102 ? 14.406 -1.522 -10.449 1.00 86.06 102 ILE A CA 1
ATOM 775 C C . ILE A 1 102 ? 14.295 -0.982 -11.870 1.00 86.06 102 ILE A C 1
ATOM 777 O O . ILE A 1 102 ? 13.791 -1.666 -12.755 1.00 86.06 102 ILE A O 1
ATOM 781 N N . ILE A 1 103 ? 14.741 0.255 -12.075 1.00 86.06 103 ILE A N 1
ATOM 782 C CA . ILE A 1 103 ? 14.692 0.958 -13.359 1.00 86.06 103 ILE A CA 1
ATOM 783 C C . ILE A 1 103 ? 16.126 1.196 -13.815 1.00 86.06 103 ILE A C 1
ATOM 785 O O . ILE A 1 103 ? 16.858 1.975 -13.199 1.00 86.06 103 ILE A O 1
ATOM 789 N N . GLY A 1 104 ? 16.542 0.500 -14.873 1.00 86.25 104 GLY A N 1
ATOM 790 C CA . GLY A 1 104 ? 17.952 0.429 -15.249 1.00 86.25 104 GLY A CA 1
ATOM 791 C C . GLY A 1 104 ? 18.790 -0.088 -14.077 1.00 86.25 104 GLY A C 1
ATOM 792 O O . GLY A 1 104 ? 18.602 -1.216 -13.628 1.00 86.25 104 GLY A O 1
ATOM 793 N N . ASN A 1 105 ? 19.673 0.765 -13.559 1.00 83.94 105 ASN A N 1
ATOM 794 C CA . ASN A 1 105 ? 20.535 0.484 -12.409 1.00 83.94 105 ASN A CA 1
ATOM 795 C C . ASN A 1 105 ? 20.040 1.139 -11.103 1.00 83.94 105 ASN A C 1
ATOM 797 O O . ASN A 1 105 ? 20.676 0.981 -10.061 1.00 83.94 105 ASN A O 1
ATOM 801 N N . SER A 1 106 ? 18.928 1.882 -11.139 1.00 81.12 106 SER A N 1
ATOM 802 C CA . SER A 1 106 ? 18.346 2.526 -9.957 1.00 81.12 106 SER A CA 1
ATOM 803 C C . SER A 1 106 ? 17.315 1.621 -9.302 1.00 81.12 106 SER A C 1
ATOM 805 O O . SER A 1 106 ? 16.358 1.190 -9.940 1.00 81.12 106 SER A O 1
ATOM 807 N N . THR A 1 107 ? 17.473 1.364 -8.005 1.00 72.88 107 THR A N 1
ATOM 808 C CA . THR A 1 107 ? 16.464 0.644 -7.220 1.00 72.88 107 THR A CA 1
ATOM 809 C C . THR A 1 107 ? 15.496 1.646 -6.601 1.00 72.88 107 THR A C 1
ATOM 811 O O . THR A 1 107 ? 15.886 2.465 -5.774 1.00 72.88 107 THR A O 1
ATOM 814 N N . ALA A 1 108 ? 14.224 1.556 -6.976 1.00 66.69 108 ALA A N 1
ATOM 815 C CA . ALA A 1 108 ? 13.126 2.101 -6.199 1.00 66.69 108 ALA A CA 1
ATOM 816 C C . ALA A 1 108 ? 12.854 1.137 -5.040 1.00 66.69 108 ALA A C 1
ATOM 818 O O . ALA A 1 108 ? 12.089 0.176 -5.165 1.00 66.69 108 ALA A O 1
ATOM 819 N N . SER A 1 109 ? 13.528 1.351 -3.914 1.00 57.12 109 SER A N 1
ATOM 820 C CA . SER A 1 109 ? 13.229 0.627 -2.683 1.00 57.12 109 SER A CA 1
ATOM 821 C C . SER A 1 109 ? 12.411 1.525 -1.769 1.00 57.12 109 SER A C 1
ATOM 823 O O . SER A 1 109 ? 12.933 2.508 -1.255 1.00 57.12 109 SER A O 1
ATOM 825 N N . GLY A 1 110 ? 11.154 1.152 -1.538 1.00 56.16 110 GLY A N 1
ATOM 826 C CA . GLY A 1 110 ? 10.410 1.633 -0.379 1.00 56.16 110 GLY A CA 1
ATOM 827 C C . GLY A 1 110 ? 9.827 3.031 -0.532 1.00 56.16 110 GLY A C 1
ATOM 828 O O . GLY A 1 110 ? 10.306 3.974 0.077 1.00 56.16 110 GLY A O 1
ATOM 829 N N . ASN A 1 111 ? 8.762 3.125 -1.322 1.00 60.50 111 ASN A N 1
ATOM 830 C CA . ASN A 1 111 ? 7.563 3.905 -1.001 1.00 60.50 111 ASN A CA 1
ATOM 831 C C . ASN A 1 111 ? 6.421 3.385 -1.883 1.00 60.50 111 ASN A C 1
ATOM 833 O O . ASN A 1 111 ? 5.729 4.145 -2.551 1.00 60.50 111 ASN A O 1
ATOM 837 N N . PHE A 1 112 ? 6.250 2.057 -1.925 1.00 68.12 112 PHE A N 1
ATOM 838 C CA . PHE A 1 112 ? 5.049 1.448 -2.494 1.00 68.12 112 PHE A CA 1
ATOM 839 C C . PHE A 1 112 ? 3.931 1.634 -1.489 1.00 68.12 112 PHE A C 1
ATOM 841 O O . PHE A 1 112 ? 3.611 0.740 -0.705 1.00 68.12 112 PHE A O 1
ATOM 848 N N . VAL A 1 113 ? 3.379 2.843 -1.470 1.00 60.91 113 VAL A N 1
ATOM 849 C CA . VAL A 1 113 ? 2.252 3.158 -0.611 1.00 60.91 113 VAL A CA 1
ATOM 850 C C . VAL A 1 113 ? 1.056 2.452 -1.230 1.00 60.91 113 VAL A C 1
ATOM 852 O O . VAL A 1 113 ? 0.366 2.983 -2.101 1.00 60.91 113 VAL A O 1
ATOM 855 N N . SER A 1 114 ? 0.829 1.208 -0.813 1.00 60.31 114 SER A N 1
ATOM 856 C CA . SER A 1 114 ? -0.447 0.526 -1.010 1.00 60.31 114 SER A CA 1
ATOM 857 C C . SER A 1 114 ? -1.471 1.178 -0.085 1.00 60.31 114 SER A C 1
ATOM 859 O O . SER A 1 114 ? -2.009 0.551 0.806 1.00 60.31 114 SER A O 1
ATOM 861 N N . SER A 1 115 ? -1.708 2.479 -0.249 1.00 56.97 115 SER A N 1
ATOM 862 C CA . SER A 1 115 ? -2.523 3.279 0.670 1.00 56.97 115 SER A CA 1
ATOM 863 C C . SER A 1 115 ? -3.975 2.824 0.708 1.00 56.97 115 SER A C 1
ATOM 865 O O . SER A 1 115 ? -4.702 3.204 1.623 1.00 56.97 115 SER A O 1
ATOM 867 N N . TYR A 1 116 ? -4.423 2.081 -0.308 1.00 71.19 116 TYR A N 1
ATOM 868 C CA . TYR A 1 116 ? -5.841 1.938 -0.563 1.00 71.19 116 TYR A CA 1
ATOM 869 C C . TYR A 1 116 ? -6.172 0.752 -1.476 1.00 71.19 116 TYR A C 1
ATOM 871 O O . TYR A 1 116 ? -5.650 0.635 -2.589 1.00 71.19 116 TYR A O 1
ATOM 879 N N . ILE A 1 117 ? -7.088 -0.099 -1.013 1.00 84.00 117 ILE A N 1
ATOM 880 C CA . ILE A 1 117 ? -7.940 -0.907 -1.887 1.00 84.00 117 ILE A CA 1
ATOM 881 C C . ILE A 1 117 ? -9.252 -0.144 -2.009 1.00 84.00 117 ILE A C 1
ATOM 883 O O . ILE A 1 117 ? -9.875 0.153 -0.991 1.00 84.00 117 ILE A O 1
ATOM 887 N N . ASP A 1 118 ? -9.658 0.176 -3.236 1.00 86.19 118 ASP A N 1
ATOM 888 C CA . ASP A 1 118 ? -10.929 0.852 -3.476 1.00 86.19 118 ASP A CA 1
ATOM 889 C C . ASP A 1 118 ? -12.081 -0.049 -3.002 1.00 86.19 118 ASP A C 1
ATOM 891 O O . ASP A 1 118 ? -12.239 -1.148 -3.529 1.00 86.19 118 ASP A O 1
ATOM 895 N N . PRO A 1 119 ? -12.891 0.371 -2.017 1.00 84.56 119 PRO A N 1
ATOM 896 C CA . PRO A 1 119 ? -13.951 -0.442 -1.435 1.00 84.56 119 PRO A CA 1
ATOM 897 C C . PRO A 1 119 ? -15.113 -0.692 -2.405 1.00 84.56 119 PRO A C 1
ATOM 899 O O . PRO A 1 119 ? -15.907 -1.599 -2.167 1.00 84.56 119 PRO A O 1
ATOM 902 N N . ASN A 1 120 ? -15.225 0.075 -3.497 1.00 88.56 120 ASN A N 1
ATOM 903 C CA . ASN A 1 120 ? -16.257 -0.135 -4.513 1.00 88.56 120 ASN A CA 1
ATOM 904 C C . ASN A 1 120 ? -15.825 -1.177 -5.545 1.00 88.56 120 ASN A C 1
ATOM 906 O O . ASN A 1 120 ? -16.623 -2.016 -5.960 1.00 88.56 120 ASN A O 1
ATOM 910 N N . THR A 1 121 ? -14.564 -1.119 -5.978 1.00 90.31 121 THR A N 1
ATOM 911 C CA . THR A 1 121 ? -14.042 -1.991 -7.043 1.00 90.31 121 THR A CA 1
ATOM 912 C C . THR A 1 121 ? -13.239 -3.175 -6.514 1.00 90.31 121 THR A C 1
ATOM 914 O O . THR A 1 121 ? -13.008 -4.128 -7.248 1.00 90.31 121 THR A O 1
ATOM 917 N N . ASN A 1 122 ? -12.822 -3.141 -5.249 1.00 88.69 122 ASN A N 1
ATOM 918 C CA . ASN A 1 122 ? -11.840 -4.031 -4.628 1.00 88.69 122 ASN A CA 1
ATOM 919 C C . ASN A 1 122 ? -10.498 -4.093 -5.373 1.00 88.69 122 ASN A C 1
ATOM 921 O O . ASN A 1 122 ? -9.760 -5.070 -5.236 1.00 88.69 122 ASN A O 1
ATOM 925 N N . LEU A 1 123 ? -10.163 -3.067 -6.157 1.00 91.06 123 LEU A N 1
ATOM 926 C CA . LEU A 1 123 ? -8.887 -2.972 -6.857 1.00 91.06 123 LEU A CA 1
ATOM 927 C C . LEU A 1 123 ? -7.916 -2.091 -6.073 1.00 91.06 123 LEU A C 1
ATOM 929 O O . LEU A 1 123 ? -8.275 -1.031 -5.560 1.00 91.06 123 LEU A O 1
ATOM 933 N N . ALA A 1 124 ? -6.664 -2.533 -5.996 1.00 89.31 124 ALA A N 1
ATOM 934 C CA . ALA A 1 124 ? -5.585 -1.737 -5.436 1.00 89.31 124 ALA A CA 1
ATOM 935 C C . ALA A 1 124 ? -4.949 -0.854 -6.514 1.00 89.31 124 ALA A C 1
ATOM 937 O O . ALA A 1 124 ? -4.715 -1.287 -7.645 1.00 89.31 124 ALA A O 1
ATOM 938 N N . LYS A 1 125 ? -4.591 0.367 -6.119 1.00 88.06 125 LYS A N 1
ATOM 939 C CA . LYS A 1 125 ? -3.710 1.254 -6.878 1.00 88.06 125 LYS A CA 1
ATOM 940 C C . LYS A 1 125 ? -2.567 1.667 -5.967 1.00 88.06 125 LYS A C 1
ATOM 942 O O . LYS A 1 125 ? -2.807 2.146 -4.863 1.00 88.06 125 LYS A O 1
ATOM 947 N N . VAL A 1 126 ? -1.333 1.470 -6.420 1.00 88.00 126 VAL A N 1
ATOM 948 C CA . VAL A 1 126 ? -0.148 1.723 -5.592 1.00 88.00 126 VAL A CA 1
ATOM 949 C C . VAL A 1 126 ? 0.652 2.863 -6.184 1.00 88.00 126 VAL A C 1
ATOM 951 O O . VAL A 1 126 ? 1.071 2.785 -7.333 1.00 88.00 126 VAL A O 1
ATOM 954 N N . ALA A 1 127 ? 0.867 3.924 -5.416 1.00 85.69 127 ALA A N 1
ATOM 955 C CA . ALA A 1 127 ? 1.779 4.985 -5.820 1.00 85.69 127 ALA A CA 1
ATOM 956 C C . ALA A 1 127 ? 3.219 4.606 -5.457 1.00 85.69 127 ALA A C 1
ATOM 958 O O . ALA A 1 127 ? 3.454 3.937 -4.451 1.00 85.69 127 ALA A O 1
ATOM 959 N N . PHE A 1 128 ? 4.168 5.065 -6.265 1.00 84.00 128 PHE A N 1
ATOM 960 C CA . PHE A 1 128 ? 5.580 5.130 -5.905 1.00 84.00 128 PHE A CA 1
ATOM 961 C C . PHE A 1 128 ? 6.108 6.522 -6.233 1.00 84.00 128 PHE A C 1
ATOM 963 O O . PHE A 1 128 ? 5.681 7.146 -7.211 1.00 84.00 128 PHE A O 1
ATOM 970 N N . THR A 1 129 ? 7.027 7.015 -5.411 1.00 81.56 129 THR A N 1
ATOM 971 C CA . THR A 1 129 ? 7.593 8.353 -5.571 1.00 81.56 129 THR A CA 1
ATOM 972 C C . THR A 1 129 ? 9.112 8.328 -5.527 1.00 81.56 129 THR A C 1
ATOM 974 O O . THR A 1 129 ? 9.720 7.396 -5.000 1.00 81.56 129 THR A O 1
ATOM 977 N N . ASP A 1 130 ? 9.699 9.378 -6.094 1.00 73.06 130 ASP A N 1
ATOM 978 C CA . ASP A 1 130 ? 11.066 9.827 -5.826 1.00 73.06 130 ASP A CA 1
ATOM 979 C C . ASP A 1 130 ? 12.165 8.813 -6.187 1.00 73.06 130 ASP A C 1
ATOM 981 O O . ASP A 1 130 ? 13.236 8.763 -5.577 1.00 73.06 130 ASP A O 1
ATOM 985 N N . VAL A 1 131 ? 11.935 8.013 -7.235 1.00 81.69 131 VAL A N 1
ATOM 986 C CA . VAL A 1 131 ? 12.942 7.089 -7.767 1.00 81.69 131 VAL A CA 1
ATOM 987 C C . VAL A 1 131 ? 14.040 7.897 -8.444 1.00 81.69 131 VAL A C 1
ATOM 989 O O . VAL A 1 131 ? 13.862 8.405 -9.551 1.00 81.69 131 VAL A O 1
ATOM 992 N N . ASN A 1 132 ? 15.188 8.021 -7.784 1.00 84.31 132 ASN A N 1
ATOM 993 C CA . ASN A 1 132 ? 16.330 8.749 -8.321 1.00 84.31 132 ASN A CA 1
ATOM 994 C C . ASN A 1 132 ? 16.986 7.959 -9.464 1.00 84.31 132 ASN A C 1
ATOM 996 O O . ASN A 1 132 ? 17.611 6.919 -9.240 1.00 84.31 132 ASN A O 1
ATOM 1000 N N . LEU A 1 133 ? 16.865 8.463 -10.692 1.00 79.69 133 LEU A N 1
ATOM 1001 C CA . LEU A 1 133 ? 17.460 7.846 -11.881 1.00 79.69 133 LEU A CA 1
ATOM 1002 C C . LEU A 1 133 ? 18.926 8.257 -12.098 1.00 79.69 133 LEU A C 1
ATOM 1004 O O . LEU A 1 133 ? 19.608 7.692 -12.959 1.00 79.69 133 LEU A O 1
ATOM 1008 N N . GLY A 1 134 ? 19.435 9.223 -11.331 1.00 79.75 134 GLY A N 1
ATOM 1009 C CA . GLY A 1 134 ? 20.737 9.837 -11.566 1.00 79.75 134 GLY A CA 1
ATOM 1010 C C . GLY A 1 134 ? 20.812 10.427 -12.977 1.00 79.75 134 GLY A C 1
ATOM 1011 O O . GLY A 1 134 ? 19.944 11.191 -13.386 1.00 79.75 134 GLY A O 1
ATOM 1012 N N . ASN A 1 135 ? 21.838 10.038 -13.737 1.00 81.75 135 ASN A N 1
ATOM 1013 C CA . ASN A 1 135 ? 22.055 10.499 -15.115 1.00 81.75 135 ASN A CA 1
ATOM 1014 C C . ASN A 1 135 ? 21.516 9.526 -16.185 1.00 81.75 135 ASN A C 1
ATOM 1016 O O . ASN A 1 135 ? 21.872 9.654 -17.356 1.00 81.75 135 ASN A O 1
ATOM 1020 N N . GLN A 1 136 ? 20.719 8.520 -15.803 1.00 85.44 136 GLN A N 1
ATOM 1021 C CA . GLN A 1 136 ? 20.229 7.506 -16.741 1.00 85.44 136 GLN A CA 1
ATOM 1022 C C . GLN A 1 136 ? 19.197 8.090 -17.711 1.00 85.44 136 GLN A C 1
ATOM 1024 O O . GLN A 1 136 ? 18.263 8.778 -17.303 1.00 85.44 136 GLN A O 1
ATOM 1029 N N . LYS A 1 137 ? 19.370 7.786 -19.000 1.00 85.50 137 LYS A N 1
ATOM 1030 C CA . LYS A 1 137 ? 18.529 8.238 -20.115 1.00 85.50 137 LYS A CA 1
ATOM 1031 C C . LYS A 1 137 ? 18.390 7.133 -21.159 1.00 85.50 137 LYS A C 1
ATOM 1033 O O . LYS A 1 137 ? 19.164 6.178 -21.161 1.00 85.50 137 LYS A O 1
ATOM 1038 N N . GLY A 1 138 ? 17.446 7.296 -22.078 1.00 86.62 138 GLY A N 1
ATOM 1039 C CA . GLY A 1 138 ? 17.151 6.338 -23.136 1.00 86.62 138 GLY A CA 1
A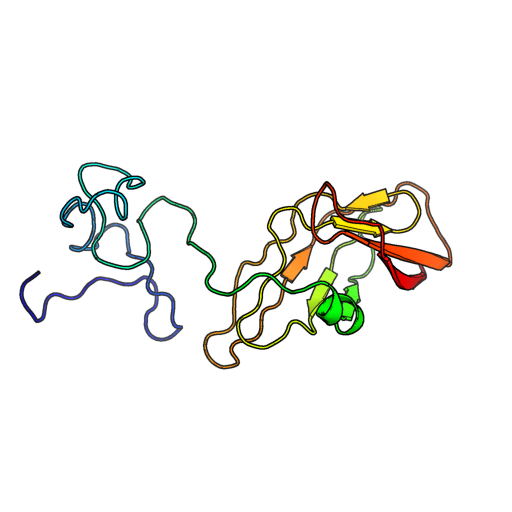TOM 1040 C C . GLY A 1 138 ? 16.189 5.245 -22.679 1.00 86.62 138 GLY A C 1
ATOM 1041 O O . GLY A 1 138 ? 15.376 5.456 -21.781 1.00 86.62 138 GLY A O 1
ATOM 1042 N N . ILE A 1 139 ? 16.257 4.087 -23.333 1.00 90.00 139 ILE A N 1
ATOM 1043 C CA . ILE A 1 139 ? 15.404 2.938 -23.016 1.00 90.00 139 ILE A CA 1
ATOM 1044 C C . ILE A 1 139 ? 16.001 2.213 -21.808 1.00 90.00 139 ILE A C 1
ATOM 1046 O O . ILE A 1 139 ? 17.098 1.662 -21.894 1.00 90.00 139 ILE A O 1
ATOM 1050 N N . LEU A 1 140 ? 15.276 2.206 -20.691 1.00 88.75 140 LEU A N 1
ATOM 1051 C CA . LEU A 1 1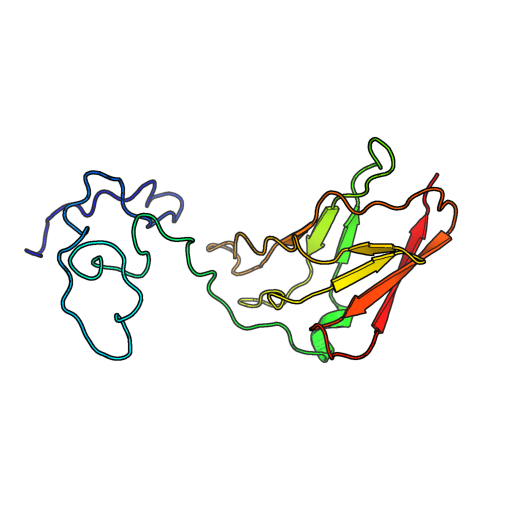40 ? 15.665 1.540 -19.453 1.00 88.75 140 LEU A CA 1
ATOM 1052 C C . LEU A 1 140 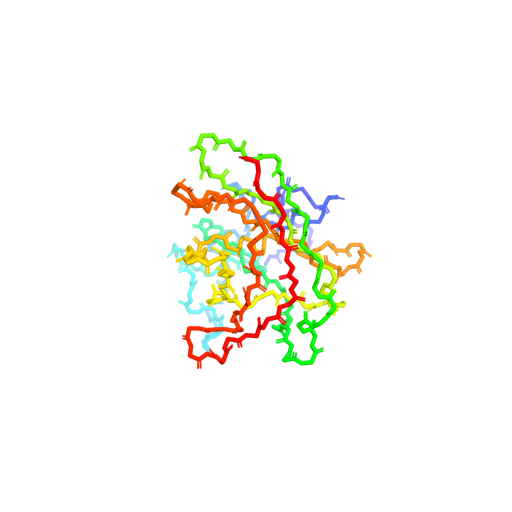? 14.752 0.334 -19.186 1.00 88.75 140 LEU A C 1
ATOM 1054 O O . LEU A 1 140 ? 13.530 0.461 -19.312 1.00 88.75 140 LEU A O 1
ATOM 1058 N N . PRO A 1 141 ? 15.302 -0.829 -18.797 1.00 89.81 141 PRO A N 1
ATOM 1059 C CA . PRO A 1 141 ? 14.498 -1.959 -18.350 1.00 89.81 141 PRO A CA 1
ATOM 1060 C C . PRO A 1 141 ? 13.849 -1.666 -16.996 1.00 89.81 141 PRO A C 1
ATOM 1062 O O . PRO A 1 141 ? 14.435 -0.997 -16.145 1.00 89.81 141 PRO A O 1
ATOM 1065 N N . ILE A 1 142 ? 12.652 -2.206 -16.802 1.00 87.75 142 ILE A N 1
ATOM 1066 C CA . ILE A 1 142 ? 11.913 -2.195 -15.546 1.00 87.75 142 ILE A CA 1
ATOM 1067 C C . ILE A 1 142 ? 11.834 -3.628 -15.055 1.00 87.75 142 ILE A C 1
ATOM 1069 O O . ILE A 1 142 ? 11.167 -4.476 -15.654 1.00 87.75 142 ILE A O 1
ATOM 1073 N N . TYR A 1 143 ? 12.502 -3.864 -13.940 1.00 88.94 143 TYR A N 1
ATOM 1074 C CA . TYR A 1 143 ? 12.417 -5.103 -13.205 1.00 88.94 143 TYR A CA 1
ATOM 1075 C C . TYR A 1 143 ? 11.605 -4.923 -11.931 1.00 88.94 143 TYR A C 1
ATOM 1077 O O . TYR A 1 143 ? 11.530 -3.825 -11.375 1.00 88.94 143 TYR A O 1
ATOM 1085 N N . VAL A 1 144 ? 11.061 -6.022 -11.428 1.00 89.00 144 VAL A N 1
ATOM 1086 C CA . VAL A 1 144 ? 10.368 -6.063 -10.144 1.00 89.00 144 VAL A CA 1
ATOM 1087 C C . VAL A 1 144 ? 10.926 -7.161 -9.252 1.00 89.00 144 VAL A C 1
ATOM 1089 O O . VAL A 1 144 ? 11.475 -8.155 -9.730 1.00 89.00 144 VAL A O 1
ATOM 1092 N N . LYS A 1 145 ? 10.752 -6.989 -7.942 1.00 88.00 145 LYS A N 1
ATOM 1093 C CA . LYS A 1 145 ? 10.912 -8.056 -6.955 1.00 88.00 145 LYS A CA 1
ATOM 1094 C C . LYS A 1 145 ? 9.699 -8.098 -6.041 1.00 88.00 145 LYS A C 1
ATOM 1096 O O . LYS A 1 145 ? 9.307 -7.084 -5.471 1.00 88.00 145 LYS A O 1
ATOM 1101 N N . MET A 1 146 ? 9.167 -9.301 -5.841 1.00 84.38 146 MET A N 1
ATOM 1102 C CA . MET A 1 146 ? 8.054 -9.596 -4.922 1.00 84.38 146 MET A CA 1
ATOM 1103 C C . MET A 1 146 ? 8.446 -9.579 -3.439 1.00 84.38 146 MET A C 1
ATOM 1105 O O . MET A 1 146 ? 7.657 -9.963 -2.583 1.00 84.38 146 MET A O 1
ATOM 1109 N N . GLY A 1 147 ? 9.677 -9.177 -3.153 1.00 76.19 147 GLY A N 1
ATOM 1110 C CA . GLY A 1 147 ? 10.252 -9.078 -1.830 1.00 76.19 147 GLY A CA 1
ATOM 1111 C C . GLY A 1 147 ? 11.767 -8.967 -1.924 1.00 76.19 147 GLY A C 1
ATOM 1112 O O . GLY A 1 147 ? 12.365 -9.269 -2.959 1.00 76.19 147 GLY A O 1
ATOM 1113 N N . SER A 1 148 ? 12.401 -8.568 -0.830 1.00 71.56 148 SER A N 1
ATOM 1114 C CA . SER A 1 148 ? 13.854 -8.370 -0.731 1.00 71.56 148 SER A CA 1
ATOM 1115 C C . SER A 1 148 ? 14.681 -9.584 -1.192 1.00 71.56 148 SER A C 1
ATOM 1117 O O . SER A 1 148 ? 15.754 -9.409 -1.773 1.00 71.56 148 SER A O 1
ATOM 1119 N N . ASN A 1 149 ? 14.149 -10.797 -1.010 1.00 76.69 149 ASN A N 1
ATOM 1120 C CA . ASN A 1 149 ? 14.796 -12.069 -1.358 1.00 76.69 149 ASN A CA 1
ATOM 1121 C C . ASN A 1 149 ? 14.223 -12.747 -2.619 1.00 76.69 149 ASN A C 1
ATOM 1123 O O . ASN A 1 149 ? 14.634 -13.856 -2.956 1.00 76.69 149 ASN A O 1
ATOM 1127 N N . ALA A 1 150 ? 13.258 -12.124 -3.301 1.00 82.94 150 ALA A N 1
ATOM 1128 C CA . ALA A 1 150 ? 12.644 -12.684 -4.504 1.00 82.94 150 ALA A CA 1
ATOM 1129 C C . ALA A 1 150 ? 13.556 -12.519 -5.741 1.00 82.94 150 ALA A C 1
ATOM 1131 O O . ALA A 1 150 ? 14.365 -11.581 -5.784 1.00 82.94 150 ALA A O 1
ATOM 1132 N N . PRO A 1 151 ? 13.431 -13.397 -6.759 1.00 84.31 151 PRO A N 1
ATOM 1133 C CA . PRO A 1 151 ? 14.130 -13.216 -8.026 1.00 84.31 151 PRO A CA 1
ATOM 1134 C C . PRO A 1 151 ? 13.729 -11.899 -8.700 1.00 84.31 151 PRO A C 1
ATOM 1136 O O . PRO A 1 151 ? 12.640 -11.363 -8.484 1.00 84.31 151 PRO A O 1
ATOM 1139 N N . LEU A 1 152 ? 14.655 -11.380 -9.504 1.00 84.81 152 LEU A N 1
ATOM 1140 C CA . LEU A 1 152 ? 14.439 -10.208 -10.339 1.00 84.81 152 LEU A CA 1
ATOM 1141 C C . LEU A 1 152 ? 13.648 -10.622 -11.585 1.00 84.81 152 LEU A C 1
ATOM 1143 O O . LEU A 1 152 ? 14.151 -11.404 -12.387 1.00 84.81 152 LEU A O 1
ATOM 1147 N N . GLU A 1 153 ? 12.455 -10.067 -11.765 1.00 88.06 153 GLU A N 1
ATOM 1148 C CA . GLU A 1 153 ? 11.605 -10.339 -12.928 1.00 88.06 153 GLU A CA 1
ATOM 1149 C C . GLU A 1 153 ? 11.610 -9.129 -13.864 1.00 88.06 153 GLU A C 1
ATOM 1151 O O . GLU A 1 153 ? 11.264 -8.025 -13.443 1.00 88.06 153 GLU A O 1
ATOM 1156 N N . LEU A 1 154 ? 12.009 -9.311 -15.128 1.00 85.56 154 LEU A N 1
ATOM 1157 C CA . LEU A 1 154 ? 11.890 -8.263 -16.148 1.00 85.56 154 LEU A CA 1
ATOM 1158 C C . LEU A 1 154 ? 10.427 -8.152 -16.572 1.00 85.56 154 LEU A C 1
ATOM 1160 O O . LEU A 1 154 ? 9.868 -9.127 -17.070 1.00 85.56 154 LEU A O 1
ATOM 1164 N N . LEU A 1 155 ? 9.836 -6.964 -16.431 1.00 84.50 155 LEU A N 1
ATOM 1165 C CA . LEU A 1 155 ? 8.449 -6.748 -16.834 1.00 84.50 155 LEU A CA 1
ATOM 1166 C C . LEU A 1 155 ? 8.326 -5.973 -18.147 1.00 84.50 155 LEU A C 1
ATOM 1168 O O . LEU A 1 155 ? 7.606 -6.392 -19.047 1.00 84.50 155 LEU A O 1
ATOM 1172 N N . GLN A 1 156 ? 9.007 -4.833 -18.258 1.00 83.75 156 GLN A N 1
ATOM 1173 C CA . GLN A 1 156 ? 8.840 -3.923 -19.395 1.00 83.75 156 GLN A CA 1
ATOM 1174 C C . GLN A 1 156 ? 10.044 -2.986 -19.559 1.00 83.75 156 GLN A C 1
ATOM 1176 O O . GLN A 1 156 ? 11.044 -3.110 -18.857 1.00 83.75 156 GLN A O 1
ATOM 1181 N N . THR A 1 157 ? 9.948 -2.021 -20.475 1.00 87.75 157 THR A N 1
ATOM 1182 C CA . THR A 1 157 ? 10.930 -0.940 -20.649 1.00 87.75 157 THR A CA 1
ATOM 1183 C C . THR A 1 157 ? 10.256 0.427 -20.599 1.00 87.75 157 THR A C 1
ATOM 1185 O O . THR A 1 157 ? 9.097 0.553 -20.987 1.00 87.75 157 THR A O 1
ATOM 1188 N N . ILE A 1 158 ? 10.994 1.459 -20.195 1.00 84.81 158 ILE A N 1
ATOM 1189 C CA . ILE A 1 158 ? 10.569 2.864 -20.226 1.00 84.81 158 ILE A CA 1
ATOM 1190 C C . ILE A 1 158 ? 11.591 3.717 -20.973 1.00 84.81 158 ILE A C 1
ATOM 1192 O O . ILE A 1 158 ? 12.792 3.488 -20.858 1.00 84.81 158 ILE A O 1
ATOM 1196 N N . THR A 1 159 ? 11.125 4.724 -21.708 1.00 87.31 159 THR A N 1
ATOM 1197 C CA . THR A 1 159 ? 11.997 5.728 -22.325 1.00 87.31 159 THR A CA 1
ATOM 1198 C C . THR A 1 159 ? 12.100 6.958 -21.428 1.00 87.31 159 THR A C 1
ATOM 1200 O O . THR A 1 159 ? 11.092 7.599 -21.139 1.00 87.31 159 THR A O 1
ATOM 1203 N N . ILE A 1 160 ? 13.322 7.307 -21.029 1.00 82.69 160 ILE A N 1
ATOM 1204 C CA . ILE A 1 160 ? 13.647 8.520 -20.272 1.00 82.69 160 ILE A CA 1
ATOM 1205 C C . ILE A 1 160 ? 14.381 9.504 -21.188 1.00 82.69 160 ILE A C 1
ATOM 1207 O O . ILE A 1 160 ? 15.373 9.145 -21.825 1.00 82.69 160 ILE A O 1
ATOM 1211 N N . SER A 1 161 ? 13.895 10.743 -21.257 1.00 77.81 161 SER A N 1
ATOM 1212 C CA . SER A 1 161 ? 14.494 11.849 -22.025 1.00 77.81 161 SER A CA 1
ATOM 1213 C C . SER A 1 161 ? 15.650 12.539 -21.304 1.00 77.81 161 SER A C 1
ATOM 1215 O O . SER A 1 161 ? 15.528 12.771 -20.084 1.00 77.81 161 SER A O 1
#

Sequence (161 aa):
MNTGTNPNFVNAAQHDYRLQSTSPGIDTGKVLAPFTDDFTGKSPDIGAFEFGKDAFIPGATILPEHIYNLDFQFNAPQNGQLSGTVTGLPLGRKLPQDFQIIIGNSTASGNFVSSYIDPNTNLAKVAFTDVNLGNQKGILPIYVKMGSNAPLELLQTITIS

Foldseek 3Di:
DPPPDDQCFPCVVQPRRAGDPPGPQALPDDDDPPPFVPADDNGAGPDQDHPPDQHDEWAAEDDPVQLQQKDWDWDADDPQFIKTKIFRGDQRYDQDQQKWKQWANFIQTDDQCQVDQRPVRSTTMTIGIGGRPDPDFAKTWIWMASHPPGDTHTHGIDGGD

InterPro domains:
  IPR012334 Pectin lyase fold [G3DSA:2.160.20.10] (1-51)

Radius of gyration: 19.63 Å; chains: 1; bounding box: 49×32×51 Å

Organism: NCBI:txid2282167